Protein AF-A0A6A5VXI1-F1 (afdb_monomer_lite)

InterPro domains:
  IPR010730 Heterokaryon incompatibility [PF06985] (2-63)
  IPR052895 Heterokaryon Regulation/Transcriptional Modulator [PTHR24148] (1-63)

Radius of gyration: 14.63 Å; chains: 1; bounding box: 42×23×31 Å

Sequence (67 aa):
IRRTVAKMLQYLRFPDKRQRFLWIDALCVSQDDYMEKEKQVNRMGSIYREAKRVLIWLGQEEEYDDR

Foldseek 3Di:
DPPQVVVVVVVPADPVRDDDDDDDCVPNADPPDPVSNVVVVVCVVVCVVVDPDDDDRPDDVVVPPPD

Structure (mmCIF, N/CA/C/O backbone):
data_AF-A0A6A5VXI1-F1
#
_entry.id   AF-A0A6A5VXI1-F1
#
loop_
_atom_site.group_PDB
_atom_site.id
_atom_site.type_symbol
_atom_site.label_atom_id
_atom_site.label_alt_id
_atom_site.label_comp_id
_atom_site.label_asym_id
_atom_site.label_entity_id
_atom_site.label_seq_id
_atom_site.pdbx_PDB_ins_code
_atom_site.Cartn_x
_atom_site.Cartn_y
_atom_site.Cartn_z
_atom_site.occupancy
_atom_site.B_iso_or_equiv
_atom_site.auth_seq_id
_atom_site.auth_comp_id
_atom_site.auth_asym_id
_atom_site.auth_atom_id
_atom_site.pdbx_PDB_model_num
ATOM 1 N N . ILE A 1 1 ? -2.819 7.318 -11.922 1.00 55.22 1 ILE A N 1
ATOM 2 C CA . ILE A 1 1 ? -3.304 6.359 -10.893 1.00 55.22 1 ILE A CA 1
ATOM 3 C C . ILE A 1 1 ? -4.587 5.715 -11.414 1.00 55.22 1 ILE A C 1
ATOM 5 O O . ILE A 1 1 ? -5.496 6.450 -11.781 1.00 55.22 1 ILE A O 1
ATOM 9 N N . ARG A 1 2 ? -4.654 4.378 -11.529 1.00 66.75 2 ARG A N 1
ATOM 10 C CA . ARG A 1 2 ? -5.868 3.671 -11.993 1.00 66.75 2 ARG A CA 1
ATOM 11 C C . ARG A 1 2 ? -7.066 4.064 -11.109 1.00 66.75 2 ARG A C 1
ATOM 13 O O . ARG A 1 2 ? -6.903 4.160 -9.893 1.00 66.75 2 ARG A O 1
ATOM 20 N N . ARG A 1 3 ? -8.252 4.297 -11.695 1.00 69.75 3 ARG A N 1
ATOM 21 C CA . ARG A 1 3 ? -9.464 4.749 -10.961 1.00 69.75 3 ARG A CA 1
ATOM 22 C C . ARG A 1 3 ? -9.793 3.851 -9.757 1.00 69.75 3 ARG A C 1
ATOM 24 O O . ARG A 1 3 ? -10.249 4.344 -8.730 1.00 69.75 3 ARG A O 1
ATOM 31 N N . THR A 1 4 ? -9.474 2.564 -9.866 1.00 81.62 4 THR A N 1
ATOM 32 C CA . THR A 1 4 ? -9.641 1.548 -8.820 1.00 81.62 4 THR A CA 1
ATOM 33 C C . THR A 1 4 ? -8.833 1.846 -7.554 1.00 81.62 4 THR A C 1
ATOM 35 O O . THR A 1 4 ? -9.369 1.769 -6.453 1.00 81.62 4 THR A O 1
ATOM 38 N N . VAL A 1 5 ? -7.572 2.272 -7.687 1.00 86.75 5 VAL A N 1
ATOM 39 C CA . VAL A 1 5 ? -6.701 2.593 -6.543 1.00 86.75 5 VAL A CA 1
ATOM 40 C C . VAL A 1 5 ? -7.179 3.854 -5.833 1.00 86.75 5 VAL A C 1
ATOM 42 O O . VAL A 1 5 ? -7.228 3.886 -4.609 1.00 86.75 5 VAL A O 1
ATOM 45 N N . ALA A 1 6 ? -7.574 4.886 -6.585 1.00 89.19 6 ALA A N 1
ATOM 46 C CA . ALA A 1 6 ? -8.069 6.127 -5.993 1.00 89.19 6 ALA A CA 1
ATOM 47 C C . ALA A 1 6 ? -9.316 5.887 -5.126 1.00 89.19 6 ALA A C 1
ATOM 49 O O . ALA A 1 6 ? -9.374 6.382 -4.001 1.00 89.19 6 ALA A O 1
ATOM 50 N N . LYS A 1 7 ? -10.275 5.089 -5.620 1.00 89.75 7 LYS A N 1
ATOM 51 C CA . LYS A 1 7 ? -11.459 4.678 -4.854 1.00 89.75 7 LYS A CA 1
ATOM 52 C C . LYS A 1 7 ? -11.065 3.845 -3.633 1.00 89.75 7 LYS A C 1
ATOM 54 O O . LYS A 1 7 ? -11.391 4.235 -2.518 1.00 89.75 7 LYS A O 1
ATOM 59 N N . MET A 1 8 ? -10.290 2.774 -3.814 1.00 91.19 8 MET A N 1
ATOM 60 C CA . MET A 1 8 ? -9.808 1.925 -2.714 1.00 91.19 8 MET A CA 1
ATOM 61 C C . MET A 1 8 ? -9.142 2.746 -1.596 1.00 91.19 8 MET A C 1
ATOM 63 O O . MET A 1 8 ? -9.453 2.565 -0.420 1.00 91.19 8 MET A O 1
ATOM 67 N N . LEU A 1 9 ? -8.285 3.710 -1.941 1.00 91.94 9 LEU A N 1
ATOM 68 C CA . LEU A 1 9 ? -7.629 4.579 -0.963 1.00 91.94 9 LEU A CA 1
ATOM 69 C C . LEU A 1 9 ? -8.614 5.401 -0.126 1.00 91.94 9 LEU A C 1
ATOM 71 O O . LEU A 1 9 ? -8.313 5.667 1.035 1.00 91.94 9 LEU A O 1
ATOM 75 N N . GLN A 1 10 ? -9.769 5.800 -0.671 1.00 91.31 10 GLN A N 1
ATOM 76 C CA . GLN A 1 10 ? -10.809 6.491 0.099 1.00 91.31 10 GLN A CA 1
ATOM 77 C C . GLN A 1 10 ? -11.424 5.564 1.155 1.00 91.31 10 GLN A C 1
ATOM 79 O O . GLN A 1 10 ? -11.537 5.971 2.310 1.00 91.31 10 GLN A O 1
ATOM 84 N N . TYR A 1 11 ? -11.721 4.312 0.794 1.00 9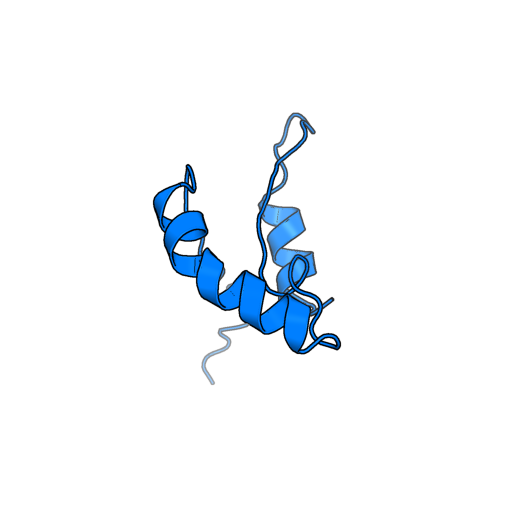0.88 11 TYR A N 1
ATOM 85 C CA . TYR A 1 11 ? -12.267 3.301 1.712 1.00 90.88 11 TYR A CA 1
ATOM 86 C C . TYR A 1 11 ? -11.277 2.876 2.804 1.00 90.88 11 TYR A C 1
ATOM 88 O O . TYR A 1 11 ? -11.680 2.497 3.900 1.00 90.88 11 TYR A O 1
ATOM 96 N N . LEU A 1 12 ? -9.970 2.949 2.538 1.00 92.12 12 LEU A N 1
ATOM 97 C CA . LEU A 1 12 ? -8.941 2.569 3.509 1.00 92.12 12 LEU A CA 1
ATOM 98 C C . LEU A 1 12 ? -8.593 3.675 4.519 1.00 92.12 12 LEU A C 1
ATOM 100 O O . LEU A 1 12 ? -7.804 3.428 5.440 1.00 92.12 12 LEU A O 1
ATOM 104 N N . ARG A 1 13 ? -9.152 4.886 4.394 1.00 93.00 13 ARG A N 1
ATOM 105 C CA . ARG A 1 13 ? -8.886 5.977 5.347 1.00 93.00 13 ARG A CA 1
ATOM 106 C C . ARG A 1 13 ? -9.384 5.609 6.741 1.00 93.00 13 ARG A C 1
ATOM 108 O O . ARG A 1 13 ? -10.451 5.028 6.903 1.00 93.00 13 ARG A O 1
ATOM 115 N N . PHE A 1 14 ? -8.601 5.951 7.761 1.00 93.50 14 PHE A N 1
ATOM 116 C CA . PHE A 1 14 ? -9.096 5.846 9.128 1.00 93.50 14 PHE A CA 1
ATOM 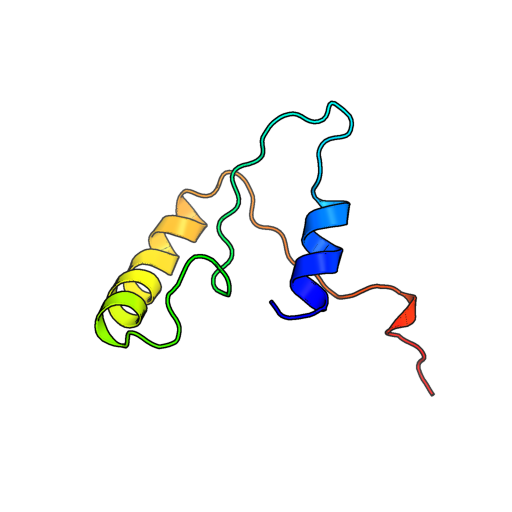117 C C . PHE A 1 14 ? -10.077 6.995 9.424 1.00 93.50 14 PHE A C 1
ATOM 119 O O . PHE A 1 14 ? -9.801 8.127 9.014 1.00 93.50 14 PHE A O 1
ATOM 126 N N . PRO A 1 15 ? -11.185 6.741 10.149 1.00 93.56 15 PRO A N 1
ATOM 127 C CA . PRO A 1 15 ? -12.150 7.785 10.512 1.00 93.56 15 PRO A CA 1
ATOM 128 C C . PRO A 1 15 ? -11.533 8.931 11.326 1.00 93.56 15 PRO A C 1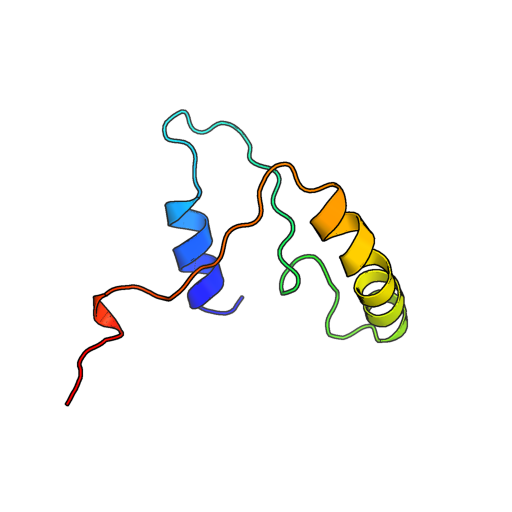
ATOM 130 O O . PRO A 1 15 ? -11.896 10.089 11.151 1.00 93.56 15 PRO A O 1
ATOM 133 N N . ASP A 1 16 ? -10.549 8.611 12.169 1.00 95.81 16 ASP A N 1
ATOM 134 C CA . ASP A 1 16 ? -9.794 9.549 13.010 1.00 95.81 16 ASP A CA 1
ATOM 135 C C . ASP A 1 16 ? -8.697 10.327 12.250 1.00 95.81 16 ASP A C 1
ATOM 137 O O . ASP A 1 16 ? -7.934 11.077 12.854 1.00 95.81 16 ASP A O 1
ATOM 141 N N . LYS A 1 17 ? -8.612 10.167 10.921 1.00 90.81 17 LYS A N 1
ATOM 142 C CA . LYS A 1 17 ? -7.657 10.839 10.020 1.00 90.81 17 LYS A CA 1
ATOM 143 C C . LYS A 1 17 ? -6.176 10.574 10.311 1.00 90.81 17 LYS A C 1
ATOM 145 O O . LYS A 1 17 ? -5.320 11.286 9.782 1.00 90.81 17 LYS A O 1
ATOM 150 N N . ARG A 1 18 ? -5.831 9.547 11.090 1.00 94.81 18 ARG A N 1
ATOM 151 C CA . ARG A 1 18 ? -4.419 9.197 11.294 1.00 94.81 18 ARG A CA 1
ATOM 152 C C . ARG A 1 18 ? -3.778 8.645 10.021 1.00 94.81 18 ARG A C 1
ATOM 154 O O . ARG A 1 18 ? -4.445 8.094 9.141 1.00 94.81 18 ARG A O 1
ATOM 161 N N . GLN A 1 19 ? -2.454 8.744 9.957 1.00 93.38 19 GLN A N 1
ATOM 162 C CA . GLN A 1 19 ? -1.682 8.208 8.841 1.00 93.38 19 GLN A CA 1
ATOM 163 C C . GLN A 1 19 ? -1.812 6.682 8.748 1.00 93.38 19 GLN A C 1
ATOM 165 O O . GLN A 1 19 ? -1.841 5.961 9.752 1.00 93.38 19 GLN A O 1
ATOM 170 N N . ARG A 1 20 ? -1.858 6.188 7.510 1.00 92.56 20 ARG A N 1
ATOM 171 C CA . ARG A 1 20 ? -1.816 4.764 7.189 1.00 92.56 20 ARG A CA 1
ATOM 172 C C . ARG A 1 20 ? -0.684 4.511 6.205 1.00 92.56 20 ARG A C 1
ATOM 174 O O . ARG A 1 20 ? -0.643 5.128 5.147 1.00 92.56 20 ARG A O 1
ATOM 181 N N . PHE A 1 21 ? 0.180 3.562 6.539 1.00 93.38 21 PHE A N 1
ATOM 182 C CA . PHE A 1 21 ? 1.190 3.050 5.621 1.00 93.38 21 PHE A CA 1
ATOM 183 C C . PHE A 1 21 ? 0.586 1.910 4.806 1.00 93.38 21 PHE A C 1
ATOM 185 O O . PHE A 1 21 ? 0.057 0.950 5.371 1.00 93.38 21 PHE A O 1
ATOM 192 N N . LEU A 1 22 ? 0.623 2.054 3.486 1.00 93.31 22 LEU A N 1
ATOM 193 C CA . LEU A 1 22 ? 0.136 1.077 2.525 1.00 93.31 22 LEU A CA 1
ATOM 194 C C . LEU A 1 22 ? 1.247 0.815 1.519 1.00 93.31 22 LEU A C 1
ATOM 196 O O . LEU A 1 22 ? 1.861 1.757 1.024 1.00 93.31 22 LEU A O 1
ATOM 200 N N . TRP A 1 23 ? 1.466 -0.455 1.209 1.00 93.19 23 TRP A N 1
ATOM 201 C CA . TRP A 1 23 ? 2.225 -0.843 0.033 1.00 93.19 23 TRP A CA 1
ATOM 202 C C . TRP A 1 23 ? 1.228 -1.217 -1.062 1.00 93.19 23 TRP A C 1
ATOM 204 O O . TRP A 1 23 ? 0.351 -2.052 -0.842 1.00 93.19 23 TRP A O 1
ATOM 214 N N . ILE A 1 24 ? 1.322 -0.544 -2.206 1.00 91.62 24 ILE A N 1
ATOM 215 C CA . ILE A 1 24 ? 0.480 -0.771 -3.383 1.00 91.62 24 ILE A CA 1
ATOM 216 C C . ILE A 1 24 ? 1.441 -0.845 -4.561 1.00 91.62 24 ILE A C 1
ATOM 218 O O . ILE A 1 24 ? 2.059 0.162 -4.892 1.00 91.62 24 ILE A O 1
ATOM 222 N N . ASP A 1 25 ? 1.578 -2.012 -5.180 1.00 87.56 25 ASP A N 1
ATOM 223 C CA . ASP A 1 25 ? 2.493 -2.268 -6.301 1.00 87.56 25 ASP A CA 1
ATOM 224 C C . ASP A 1 25 ? 2.399 -1.201 -7.409 1.00 87.56 25 ASP A C 1
ATOM 226 O O . ASP A 1 25 ? 3.408 -0.661 -7.854 1.00 87.56 25 ASP A O 1
ATOM 230 N N . ALA A 1 26 ? 1.180 -0.798 -7.771 1.00 86.38 26 ALA A N 1
ATOM 231 C CA . ALA A 1 26 ? 0.909 0.211 -8.791 1.00 86.38 26 ALA A CA 1
ATOM 232 C C . ALA A 1 26 ? 1.342 1.645 -8.417 1.00 86.38 26 ALA A C 1
ATOM 234 O O . ALA A 1 26 ? 1.275 2.529 -9.271 1.00 86.38 26 ALA A O 1
ATOM 235 N N . LEU A 1 27 ? 1.716 1.900 -7.158 1.00 87.44 27 LEU A N 1
ATOM 236 C CA . LEU A 1 27 ? 2.191 3.203 -6.670 1.00 87.44 27 LEU A CA 1
ATOM 237 C C . LEU A 1 27 ? 3.628 3.155 -6.137 1.00 87.44 27 LEU A C 1
ATOM 239 O O . LEU A 1 27 ? 4.354 4.132 -6.267 1.00 87.44 27 LEU A O 1
ATOM 243 N N . CYS A 1 28 ? 4.014 2.054 -5.495 1.00 89.56 28 CYS A N 1
ATOM 244 C CA . CYS A 1 28 ? 5.305 1.892 -4.832 1.00 89.56 28 CYS A CA 1
ATOM 245 C C . CYS A 1 28 ? 6.393 1.334 -5.754 1.00 89.56 28 CYS A C 1
ATOM 247 O O . CYS A 1 28 ? 7.555 1.369 -5.364 1.00 89.56 28 CYS A O 1
ATOM 249 N N . VAL A 1 29 ? 6.025 0.802 -6.923 1.00 87.94 29 VAL A N 1
ATOM 250 C CA . VAL A 1 29 ? 6.962 0.275 -7.920 1.00 87.94 29 VAL A CA 1
ATOM 251 C C . VAL A 1 29 ? 6.954 1.196 -9.130 1.00 87.94 29 VAL A C 1
ATOM 253 O O . VAL A 1 29 ? 5.893 1.447 -9.716 1.00 87.94 29 VAL A O 1
ATOM 256 N N . SER A 1 30 ? 8.133 1.681 -9.510 1.00 87.44 30 SER A N 1
ATOM 257 C CA . SER A 1 30 ? 8.312 2.448 -10.734 1.00 87.44 30 SER A CA 1
ATOM 258 C C . SER A 1 30 ? 8.079 1.523 -11.921 1.00 87.44 30 SER A C 1
ATOM 260 O O . SER A 1 30 ? 8.832 0.586 -12.167 1.00 87.44 30 SER A O 1
ATOM 262 N N . GLN A 1 31 ? 6.996 1.756 -12.659 1.00 82.06 31 GLN A N 1
ATOM 263 C CA . GLN A 1 31 ? 6.656 0.897 -13.795 1.00 82.06 31 GLN A CA 1
ATOM 264 C C . GLN A 1 31 ? 7.558 1.141 -15.011 1.00 82.06 31 GLN A C 1
ATOM 266 O O . GLN A 1 31 ? 7.664 0.251 -15.853 1.00 82.06 31 GLN A O 1
ATOM 271 N N . ASP A 1 32 ? 8.219 2.302 -15.062 1.00 91.88 32 ASP A N 1
ATOM 272 C CA . ASP A 1 32 ? 9.072 2.739 -16.172 1.00 91.88 32 ASP A CA 1
ATOM 273 C C . ASP A 1 32 ? 10.561 2.407 -15.952 1.00 91.88 32 ASP A C 1
ATOM 275 O O . ASP A 1 32 ? 11.356 2.483 -16.886 1.00 91.88 32 ASP A O 1
ATOM 279 N N . ASP A 1 33 ? 10.951 2.007 -14.735 1.00 93.50 33 ASP A N 1
ATOM 280 C CA . ASP A 1 33 ? 12.311 1.563 -14.409 1.00 93.50 33 ASP A CA 1
ATOM 281 C C . ASP A 1 33 ? 12.334 0.044 -14.213 1.00 93.50 33 ASP A C 1
ATOM 283 O O . ASP A 1 33 ? 11.934 -0.485 -13.175 1.00 93.50 33 ASP A O 1
ATOM 287 N N . TYR A 1 34 ? 12.833 -0.666 -15.225 1.00 93.12 34 TYR A N 1
ATOM 288 C CA . TYR A 1 34 ? 12.923 -2.125 -15.201 1.00 93.12 34 TYR A CA 1
ATOM 289 C C . TYR A 1 34 ? 13.792 -2.653 -14.048 1.00 93.12 34 TYR A C 1
ATOM 291 O O . TYR A 1 34 ? 13.438 -3.649 -13.418 1.00 93.12 34 TYR A O 1
ATOM 299 N N . MET A 1 35 ? 14.904 -1.980 -13.741 1.00 93.25 35 MET A N 1
ATOM 300 C CA . MET A 1 35 ? 15.849 -2.433 -12.718 1.00 93.25 35 MET A CA 1
ATOM 301 C C . MET A 1 35 ? 15.276 -2.256 -11.310 1.00 93.25 35 MET A C 1
ATOM 303 O O . MET A 1 35 ? 15.489 -3.096 -10.433 1.00 93.25 35 MET A O 1
ATOM 307 N N . GLU A 1 36 ? 14.557 -1.161 -11.066 1.00 91.50 36 GLU A N 1
ATOM 308 C CA . GLU A 1 36 ? 13.825 -0.950 -9.815 1.00 91.50 36 GLU A CA 1
ATOM 309 C C . GLU A 1 36 ? 12.680 -1.952 -9.683 1.00 91.50 36 GLU A C 1
ATOM 311 O O . GLU A 1 36 ? 12.564 -2.623 -8.653 1.00 91.50 36 GLU A O 1
ATOM 316 N N . LYS A 1 37 ? 11.912 -2.136 -10.759 1.00 91.06 37 LYS A N 1
ATOM 317 C CA . LYS A 1 37 ? 10.805 -3.084 -10.810 1.00 91.06 37 LYS A CA 1
ATOM 318 C C . LYS A 1 37 ? 11.244 -4.503 -10.480 1.00 91.06 37 LYS A C 1
ATOM 320 O O . LYS A 1 37 ? 10.617 -5.140 -9.637 1.00 91.06 37 LYS A O 1
ATOM 325 N N . GLU A 1 38 ? 12.328 -4.991 -11.078 1.00 93.50 38 GLU A N 1
ATOM 326 C CA . GLU A 1 38 ? 12.870 -6.322 -10.787 1.00 93.50 38 GLU A CA 1
ATOM 327 C C . GLU A 1 38 ? 13.227 -6.472 -9.298 1.00 93.50 38 GLU A C 1
ATOM 329 O O . GLU A 1 38 ? 12.844 -7.451 -8.650 1.00 93.50 38 GLU A O 1
ATOM 334 N N . LYS A 1 39 ? 13.882 -5.463 -8.709 1.00 92.38 39 LYS A N 1
ATOM 335 C CA . LYS A 1 39 ? 14.200 -5.451 -7.272 1.00 92.38 39 LYS A CA 1
ATOM 336 C C . LYS A 1 39 ? 12.942 -5.484 -6.407 1.00 92.38 39 LYS A C 1
ATOM 338 O O . LYS A 1 39 ? 12.926 -6.199 -5.407 1.00 92.38 39 LYS A O 1
ATOM 343 N N . GLN A 1 40 ? 11.897 -4.733 -6.756 1.00 92.12 40 GLN A N 1
ATOM 344 C 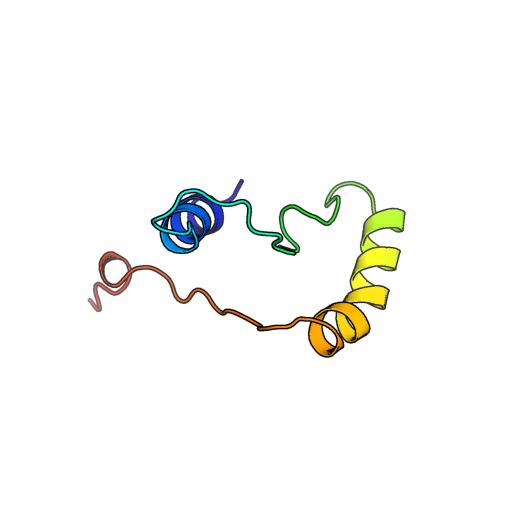CA . GLN A 1 40 ? 10.644 -4.735 -5.994 1.00 92.12 40 GLN A CA 1
ATOM 345 C C . GLN A 1 40 ? 9.897 -6.059 -6.122 1.00 92.12 40 GLN A C 1
ATOM 347 O O . GLN A 1 40 ? 9.427 -6.580 -5.112 1.00 92.12 40 GLN A O 1
ATOM 352 N N . VAL A 1 41 ? 9.833 -6.636 -7.325 1.00 90.94 41 VAL A N 1
ATOM 353 C CA . VAL A 1 41 ? 9.209 -7.945 -7.569 1.00 90.94 41 VAL A CA 1
ATOM 354 C C . VAL A 1 41 ? 9.889 -9.026 -6.727 1.00 90.94 41 VAL A C 1
ATOM 356 O O . VAL A 1 41 ? 9.208 -9.768 -6.021 1.00 90.94 41 VAL A O 1
ATOM 359 N N . ASN A 1 42 ? 11.225 -9.035 -6.676 1.00 94.25 42 ASN A N 1
ATOM 360 C CA . ASN A 1 42 ? 11.986 -9.949 -5.818 1.00 94.25 42 ASN A CA 1
ATOM 361 C C . ASN A 1 42 ? 11.693 -9.765 -4.315 1.00 94.25 42 ASN A C 1
ATOM 363 O O . ASN A 1 42 ? 11.812 -10.711 -3.538 1.00 94.25 42 ASN A O 1
ATOM 367 N N . ARG A 1 43 ? 11.266 -8.569 -3.888 1.00 93.94 43 ARG A N 1
ATOM 368 C CA . ARG A 1 43 ? 10.885 -8.265 -2.497 1.00 93.94 43 ARG A CA 1
ATOM 369 C C . ARG A 1 43 ? 9.420 -8.552 -2.178 1.00 93.94 43 ARG A C 1
ATOM 371 O O . ARG A 1 43 ? 9.067 -8.575 -1.002 1.00 93.94 43 ARG A O 1
ATOM 378 N N . MET A 1 44 ? 8.556 -8.796 -3.165 1.00 93.44 44 MET A N 1
ATOM 379 C CA . MET A 1 44 ? 7.118 -8.990 -2.920 1.00 93.44 44 MET A CA 1
ATOM 380 C C . MET A 1 44 ? 6.855 -10.106 -1.907 1.00 93.44 44 MET A C 1
ATOM 382 O O . MET A 1 44 ? 6.024 -9.942 -1.016 1.00 93.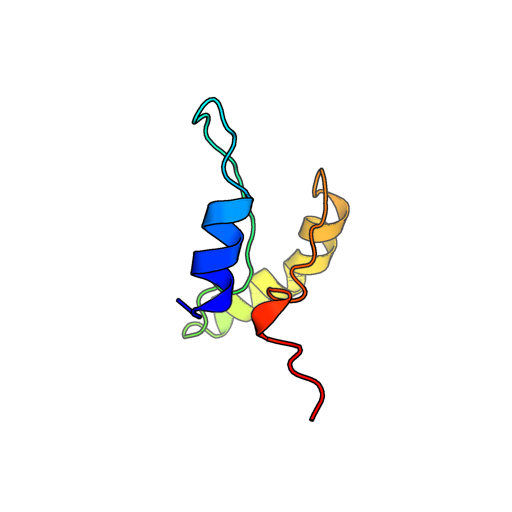44 44 MET A O 1
ATOM 386 N N . GLY A 1 45 ? 7.609 -11.206 -1.981 1.00 94.25 45 GLY A N 1
ATOM 387 C CA . GLY A 1 45 ? 7.471 -12.325 -1.048 1.00 94.25 45 GLY A CA 1
ATOM 388 C C . GLY A 1 45 ? 7.700 -11.938 0.417 1.00 94.25 45 GLY A C 1
ATOM 389 O O . GLY A 1 45 ? 6.939 -12.368 1.284 1.00 94.25 45 GLY A O 1
ATOM 390 N N . SER A 1 46 ? 8.710 -11.111 0.711 1.00 95.62 46 SER A N 1
ATOM 391 C CA . SER A 1 46 ? 8.942 -10.625 2.077 1.00 95.62 46 SER A CA 1
ATOM 392 C C . SER A 1 46 ? 7.923 -9.564 2.475 1.00 95.62 46 SER A C 1
ATOM 3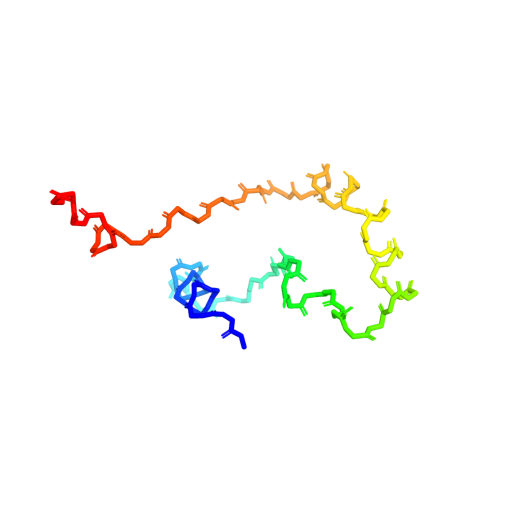94 O O . SER A 1 46 ? 7.403 -9.621 3.582 1.00 95.62 46 SER A O 1
ATOM 396 N N . ILE A 1 47 ? 7.540 -8.672 1.557 1.00 94.56 47 ILE A N 1
ATOM 397 C CA . ILE A 1 47 ? 6.513 -7.650 1.802 1.00 94.56 47 ILE A CA 1
ATOM 398 C C . ILE A 1 47 ? 5.188 -8.297 2.217 1.00 94.56 47 ILE A C 1
ATOM 400 O O . ILE A 1 47 ? 4.609 -7.894 3.222 1.00 94.56 47 ILE A O 1
ATOM 404 N N . TYR A 1 48 ? 4.721 -9.326 1.502 1.00 93.69 48 TYR A N 1
ATOM 405 C CA . TYR A 1 48 ? 3.503 -10.047 1.881 1.00 93.69 48 TYR A CA 1
ATOM 406 C C . TYR A 1 48 ? 3.648 -10.778 3.217 1.00 93.69 48 TYR A C 1
ATOM 408 O O . TYR A 1 48 ? 2.715 -10.769 4.016 1.00 93.69 48 TYR A O 1
ATOM 416 N N . ARG A 1 49 ? 4.810 -11.390 3.473 1.00 95.81 49 ARG A N 1
ATOM 417 C CA . ARG A 1 49 ? 5.092 -12.117 4.720 1.00 95.81 49 ARG A CA 1
ATOM 418 C C . ARG A 1 49 ? 5.138 -11.196 5.941 1.00 95.81 49 ARG A C 1
ATOM 420 O O . ARG A 1 49 ? 4.696 -11.587 7.014 1.00 95.81 49 ARG A O 1
ATOM 427 N N . GLU A 1 50 ? 5.689 -9.999 5.782 1.00 95.50 50 GLU A N 1
ATOM 428 C CA . GLU A 1 50 ? 5.890 -9.017 6.854 1.00 95.50 50 GLU A CA 1
ATOM 429 C C . GLU A 1 50 ? 4.706 -8.049 7.001 1.00 95.50 50 GLU A C 1
ATOM 431 O O . GLU A 1 50 ? 4.608 -7.311 7.988 1.00 95.50 50 GLU A O 1
ATOM 436 N N . ALA A 1 51 ? 3.779 -8.034 6.040 1.00 95.31 51 ALA A N 1
ATOM 437 C CA . ALA A 1 51 ? 2.596 -7.195 6.100 1.00 95.31 51 ALA A CA 1
ATOM 438 C C . ALA A 1 51 ? 1.728 -7.565 7.309 1.00 95.31 51 ALA A C 1
ATOM 440 O O . ALA A 1 51 ? 1.295 -8.701 7.477 1.00 95.31 51 ALA A O 1
ATOM 441 N N . LYS A 1 52 ? 1.363 -6.556 8.111 1.00 95.31 52 LYS A N 1
ATOM 442 C CA . LYS A 1 52 ? 0.418 -6.742 9.227 1.00 95.31 52 LYS A CA 1
ATOM 443 C C . LYS A 1 52 ? -0.926 -7.304 8.758 1.00 95.31 52 LYS A C 1
ATOM 445 O O . LYS A 1 52 ? -1.584 -8.014 9.509 1.00 95.31 52 LYS A O 1
ATOM 450 N N . ARG A 1 53 ? -1.365 -6.905 7.560 1.00 94.06 53 ARG A N 1
ATOM 451 C CA . ARG A 1 53 ? -2.589 -7.350 6.884 1.00 94.06 53 ARG A CA 1
ATOM 452 C C . ARG A 1 53 ? -2.409 -7.213 5.378 1.00 94.06 53 ARG A C 1
ATOM 454 O O . ARG A 1 53 ? -1.827 -6.228 4.927 1.00 94.06 53 ARG A O 1
ATOM 461 N N . VAL A 1 54 ? -2.991 -8.143 4.631 1.00 93.56 54 VAL A N 1
ATOM 462 C CA . VAL A 1 54 ? -3.131 -8.070 3.173 1.00 93.56 54 VAL A CA 1
ATOM 463 C C . VAL A 1 54 ? -4.601 -7.803 2.861 1.00 93.56 54 VAL A C 1
ATOM 465 O O . VAL A 1 54 ? -5.480 -8.420 3.457 1.00 93.56 54 VAL A O 1
ATOM 468 N N . LEU A 1 55 ? -4.869 -6.841 1.979 1.00 92.06 55 LEU A N 1
ATOM 469 C CA . LEU A 1 55 ? -6.219 -6.425 1.602 1.00 92.06 55 LEU A CA 1
ATOM 470 C C . LEU A 1 55 ? -6.394 -6.618 0.098 1.00 92.06 55 LEU A C 1
ATOM 472 O O . LEU A 1 55 ? -5.505 -6.259 -0.672 1.00 92.06 55 LEU A O 1
ATOM 476 N N . ILE A 1 56 ? -7.542 -7.156 -0.307 1.00 89.31 56 ILE A N 1
ATOM 477 C CA . ILE A 1 56 ? -7.917 -7.337 -1.711 1.00 89.31 56 ILE A CA 1
ATOM 478 C C . ILE A 1 56 ? -9.102 -6.415 -1.997 1.00 89.31 56 ILE A C 1
ATOM 480 O O . ILE A 1 56 ? -10.054 -6.369 -1.220 1.00 89.31 56 ILE A O 1
ATOM 484 N N . TRP A 1 57 ? -9.028 -5.659 -3.094 1.00 87.81 57 TRP A N 1
ATOM 485 C CA . TRP A 1 57 ? -10.105 -4.784 -3.555 1.00 87.81 57 TRP A CA 1
ATOM 486 C C . TRP A 1 57 ? -10.789 -5.408 -4.770 1.00 87.81 57 TRP A C 1
ATOM 488 O O . TRP A 1 57 ? -10.174 -5.502 -5.830 1.00 87.81 57 TRP A O 1
ATOM 498 N N . LEU A 1 58 ? -12.046 -5.822 -4.609 1.00 86.00 58 LEU A N 1
ATOM 499 C CA . LEU A 1 58 ? -12.817 -6.540 -5.634 1.00 86.00 58 LEU A CA 1
ATOM 500 C C . LEU A 1 58 ? -13.668 -5.628 -6.535 1.00 86.00 58 LEU A C 1
ATOM 502 O O . LEU A 1 58 ? -14.392 -6.133 -7.386 1.00 86.00 58 LEU A O 1
ATOM 506 N N . GLY A 1 59 ? -13.583 -4.307 -6.358 1.00 83.50 59 GLY A N 1
ATOM 507 C CA . GLY A 1 59 ? -14.477 -3.346 -7.013 1.00 83.50 59 GLY A CA 1
ATOM 508 C C . GLY A 1 59 ? -15.589 -2.860 -6.082 1.00 83.50 59 GLY A C 1
ATOM 509 O O . GLY A 1 59 ? -15.634 -3.223 -4.907 1.00 83.50 59 GLY A O 1
ATOM 510 N N . GLN A 1 60 ? -16.443 -1.977 -6.596 1.00 80.88 60 GLN A N 1
ATOM 511 C CA . GLN A 1 60 ? -17.694 -1.595 -5.929 1.00 80.88 60 GLN A CA 1
ATOM 512 C C . GLN A 1 60 ? -18.827 -2.476 -6.465 1.00 80.88 60 GLN A C 1
ATOM 514 O O . GLN A 1 60 ? -18.766 -2.891 -7.617 1.00 80.88 60 GLN A O 1
ATOM 519 N N . GLU A 1 61 ? -19.869 -2.714 -5.666 1.00 71.94 61 GLU A N 1
ATOM 520 C CA . GLU A 1 61 ? -21.075 -3.436 -6.117 1.00 71.94 61 GLU A CA 1
ATOM 521 C C . GLU A 1 61 ? -21.679 -2.841 -7.402 1.00 71.94 61 GLU A C 1
ATOM 523 O O . GLU A 1 61 ? -22.169 -3.583 -8.239 1.00 71.94 61 GLU A O 1
ATOM 528 N N . GLU A 1 62 ? -21.552 -1.529 -7.628 1.00 64.31 62 GLU A N 1
ATOM 529 C CA . GLU A 1 62 ? -22.026 -0.854 -8.850 1.00 64.31 62 GLU A CA 1
ATOM 530 C C . GLU A 1 62 ? -21.302 -1.279 -10.148 1.00 64.31 62 GLU A C 1
ATOM 532 O O . GLU A 1 62 ? -21.755 -0.938 -11.237 1.00 64.31 62 GLU A O 1
ATOM 537 N N . GLU A 1 63 ? -20.173 -1.994 -10.062 1.00 58.50 63 GLU A N 1
ATOM 538 C CA . GLU A 1 63 ? -19.474 -2.571 -11.226 1.00 58.50 63 GLU A CA 1
ATOM 539 C C . GLU A 1 63 ? -19.938 -4.007 -11.550 1.00 58.50 63 GLU A C 1
ATOM 541 O O . GLU A 1 63 ? -19.536 -4.546 -12.578 1.00 58.50 63 GLU A O 1
ATOM 546 N N . TYR A 1 64 ? -20.814 -4.595 -10.725 1.00 57.06 64 TYR A N 1
ATOM 547 C CA . TYR A 1 64 ? -21.468 -5.888 -10.951 1.00 57.06 64 TYR A CA 1
ATOM 548 C C . TYR A 1 64 ? -22.932 -5.668 -11.390 1.00 57.06 64 TYR A C 1
ATOM 550 O O . TYR A 1 64 ? -23.868 -6.074 -10.706 1.00 57.06 64 TYR A O 1
ATOM 558 N N . ASP A 1 65 ? -23.149 -4.981 -12.519 1.00 56.94 65 ASP A N 1
ATOM 559 C CA . ASP A 1 65 ? -24.422 -5.077 -13.259 1.00 56.94 65 ASP A CA 1
ATOM 560 C C . ASP A 1 65 ? -24.318 -6.319 -14.159 1.00 56.94 65 ASP A C 1
ATOM 562 O O . ASP A 1 65 ? -23.865 -6.229 -15.301 1.00 56.94 65 ASP A O 1
ATOM 566 N N . ASP A 1 66 ? -24.639 -7.492 -13.603 1.00 57.81 66 ASP A N 1
ATOM 567 C CA . ASP A 1 66 ? -24.785 -8.742 -14.358 1.00 57.81 66 ASP A CA 1
ATOM 568 C C . ASP A 1 66 ? -25.968 -8.594 -15.338 1.00 57.81 66 ASP A C 1
ATOM 570 O O . ASP A 1 66 ? -27.126 -8.841 -14.988 1.00 57.81 66 ASP A O 1
ATOM 574 N N . ARG A 1 67 ? -25.677 -8.177 -16.576 1.00 48.94 67 ARG A N 1
ATOM 575 C CA . ARG A 1 67 ? -26.556 -8.349 -17.743 1.00 48.94 67 ARG A CA 1
ATOM 576 C C . ARG A 1 67 ? -25.968 -9.346 -18.724 1.00 48.94 67 ARG A C 1
ATOM 578 O O . ARG A 1 67 ? -24.749 -9.255 -18.990 1.00 48.94 67 ARG A O 1
#

Secondary structure (DSSP, 8-state):
--HHHHHHHHHT--TT--------HHHHS-SS-HHHHHHHHHHHHHHHHH-S--------GGG----

Organism: NCBI:txid1392246

pLDDT: mean 86.74, std 11.69, range [48.94, 95.81]